Protein AF-A0A3L9HNS4-F1 (afdb_monomer)

Structure (mmCIF, N/CA/C/O backbone):
data_AF-A0A3L9HNS4-F1
#
_entry.id   AF-A0A3L9HNS4-F1
#
loop_
_atom_site.group_PDB
_atom_site.id
_atom_site.type_symbol
_atom_site.label_atom_id
_atom_site.label_alt_id
_atom_site.label_comp_id
_atom_site.label_asym_id
_atom_site.label_entity_id
_atom_site.label_seq_id
_atom_site.pdbx_PDB_ins_code
_atom_site.Cartn_x
_atom_site.Cartn_y
_atom_site.Cartn_z
_atom_site.occupancy
_atom_site.B_iso_or_equiv
_atom_site.auth_seq_id
_atom_site.auth_comp_id
_atom_site.auth_asym_id
_atom_site.auth_atom_id
_atom_site.pdbx_PDB_model_num
ATOM 1 N N . MET A 1 1 ? 16.328 -4.616 4.086 1.00 69.75 1 MET A N 1
ATOM 2 C CA . MET A 1 1 ? 15.366 -5.241 5.030 1.00 69.75 1 MET A CA 1
ATOM 3 C C . MET A 1 1 ? 14.063 -5.593 4.321 1.00 69.75 1 MET A C 1
ATOM 5 O O . MET A 1 1 ? 13.606 -6.716 4.463 1.00 69.75 1 MET A O 1
ATOM 9 N N . GLN A 1 2 ? 13.526 -4.677 3.515 1.00 77.25 2 GLN A N 1
ATOM 10 C CA . GLN A 1 2 ? 12.309 -4.843 2.709 1.00 77.25 2 GLN A CA 1
ATOM 11 C C . GLN A 1 2 ? 12.318 -6.121 1.849 1.00 77.25 2 GLN A C 1
ATOM 13 O O . GLN A 1 2 ? 11.403 -6.934 1.956 1.00 77.25 2 GLN A O 1
ATOM 18 N N . ASP A 1 3 ? 13.403 -6.360 1.105 1.00 83.00 3 ASP A N 1
ATOM 19 C CA . ASP A 1 3 ? 13.537 -7.545 0.243 1.00 83.00 3 ASP A CA 1
ATOM 20 C C . ASP A 1 3 ? 13.446 -8.875 1.003 1.00 83.00 3 ASP A C 1
ATOM 22 O O . ASP A 1 3 ? 12.855 -9.826 0.501 1.00 83.00 3 ASP A O 1
ATOM 26 N N . LEU A 1 4 ? 13.979 -8.935 2.230 1.00 85.69 4 LEU A N 1
ATOM 27 C CA . LEU A 1 4 ? 13.929 -10.139 3.065 1.00 85.69 4 LEU A CA 1
ATOM 28 C C . LEU A 1 4 ? 12.499 -10.440 3.529 1.00 85.69 4 LEU A C 1
ATOM 30 O O . LEU A 1 4 ? 12.074 -11.590 3.547 1.00 85.69 4 LEU A O 1
ATOM 34 N N . ILE A 1 5 ? 11.744 -9.406 3.908 1.00 86.38 5 ILE A N 1
ATOM 35 C CA . ILE A 1 5 ? 10.343 -9.574 4.312 1.00 86.38 5 ILE A CA 1
ATOM 36 C C . ILE A 1 5 ? 9.525 -10.073 3.121 1.00 86.38 5 ILE A C 1
ATOM 38 O O . ILE A 1 5 ? 8.755 -11.021 3.265 1.00 86.38 5 ILE A O 1
ATOM 42 N N . VAL A 1 6 ? 9.726 -9.472 1.942 1.00 85.81 6 VAL A N 1
ATOM 43 C CA . VAL A 1 6 ? 9.045 -9.891 0.711 1.00 85.81 6 VAL A CA 1
ATOM 44 C C . VAL A 1 6 ? 9.412 -11.330 0.350 1.00 85.81 6 VAL A C 1
ATOM 46 O O . VAL A 1 6 ? 8.512 -12.102 0.024 1.00 85.81 6 VAL A O 1
ATOM 49 N N . SER A 1 7 ? 10.687 -11.721 0.445 1.00 88.69 7 SER A N 1
ATOM 50 C CA . SER A 1 7 ? 11.115 -13.082 0.108 1.00 88.69 7 SER A CA 1
ATOM 51 C C . SER A 1 7 ? 10.526 -14.124 1.057 1.00 88.69 7 SER A C 1
ATOM 53 O O . SER A 1 7 ? 9.962 -15.109 0.593 1.00 88.69 7 SER A O 1
ATOM 55 N N . LEU A 1 8 ? 10.583 -13.889 2.373 1.00 90.75 8 LEU A N 1
ATOM 56 C CA . LEU A 1 8 ? 10.028 -14.808 3.376 1.00 90.75 8 LEU A CA 1
ATOM 57 C C . LEU A 1 8 ? 8.514 -14.952 3.230 1.00 90.75 8 LEU A C 1
ATOM 59 O O . LEU A 1 8 ? 7.968 -16.046 3.348 1.00 90.75 8 LEU A O 1
ATOM 63 N N . TRP A 1 9 ? 7.830 -13.845 2.957 1.00 90.62 9 TRP A N 1
ATOM 64 C CA . TRP A 1 9 ? 6.399 -13.856 2.703 1.00 90.62 9 TRP A CA 1
ATOM 65 C C . TRP A 1 9 ? 6.043 -14.666 1.448 1.00 90.62 9 TRP A C 1
ATOM 67 O O . TRP A 1 9 ? 5.136 -15.494 1.501 1.00 90.62 9 TRP A O 1
ATOM 77 N N . GLN A 1 10 ? 6.775 -14.479 0.344 1.00 87.44 10 GLN A N 1
ATOM 78 C CA . GLN A 1 10 ? 6.569 -15.251 -0.886 1.00 87.44 10 GLN A CA 1
ATOM 79 C C . GLN A 1 10 ? 6.876 -16.740 -0.708 1.00 87.44 10 GLN A C 1
ATOM 81 O O . GLN A 1 10 ? 6.205 -17.574 -1.311 1.00 87.44 10 GLN A O 1
ATOM 86 N N . GLU A 1 11 ? 7.871 -17.072 0.114 1.00 93.44 11 GLU A N 1
ATOM 87 C CA . GLU A 1 11 ? 8.270 -18.452 0.388 1.00 93.44 11 GLU A CA 1
ATOM 88 C C . GLU A 1 11 ? 7.258 -19.188 1.275 1.00 93.44 11 GLU A C 1
ATOM 90 O O . GLU A 1 11 ? 6.926 -20.344 1.018 1.00 93.44 11 GLU A O 1
ATOM 95 N N . HIS A 1 12 ? 6.749 -18.527 2.314 1.00 93.25 12 HIS A N 1
ATOM 96 C CA . HIS A 1 12 ? 5.958 -19.182 3.358 1.00 93.25 12 HIS A CA 1
ATOM 97 C C . HIS A 1 12 ? 4.452 -18.884 3.296 1.00 93.25 12 HIS A C 1
ATOM 99 O O . HIS A 1 12 ? 3.678 -19.536 3.996 1.00 93.25 12 HIS A O 1
ATOM 105 N N . GLY A 1 13 ? 4.012 -17.909 2.495 1.00 90.44 13 GLY A N 1
ATOM 106 C CA . GLY A 1 13 ? 2.593 -17.626 2.248 1.00 90.44 13 GLY A CA 1
ATOM 107 C C . GLY A 1 13 ? 1.801 -17.098 3.452 1.00 90.44 13 GLY A C 1
ATOM 108 O O . GLY A 1 13 ? 0.576 -17.215 3.474 1.00 90.44 13 GLY A O 1
ATOM 109 N N . PHE A 1 14 ? 2.462 -16.535 4.469 1.00 91.88 14 PHE A N 1
ATOM 110 C CA . PHE A 1 14 ? 1.775 -15.920 5.614 1.00 91.88 14 PHE A CA 1
ATOM 111 C C . PHE A 1 14 ? 1.145 -14.562 5.258 1.00 91.88 14 PHE A C 1
ATOM 113 O O . PHE A 1 14 ? 1.356 -14.013 4.184 1.00 91.88 14 PHE A O 1
ATOM 120 N N . THR A 1 15 ? 0.343 -13.986 6.155 1.00 92.44 15 THR A N 1
ATOM 121 C CA . THR A 1 15 ? -0.146 -12.603 6.009 1.00 92.44 15 THR A CA 1
ATOM 122 C C . THR A 1 15 ? 0.803 -11.630 6.707 1.00 92.44 15 THR A C 1
ATOM 124 O O . THR A 1 15 ? 1.231 -11.893 7.829 1.00 92.44 15 THR A O 1
ATOM 127 N N . VAL A 1 16 ? 1.107 -10.498 6.065 1.00 92.06 16 VAL A N 1
ATOM 128 C CA . VAL A 1 16 ? 1.967 -9.437 6.615 1.00 92.06 16 VAL A CA 1
ATOM 129 C C . VAL A 1 16 ? 1.175 -8.152 6.776 1.00 92.06 16 VAL A 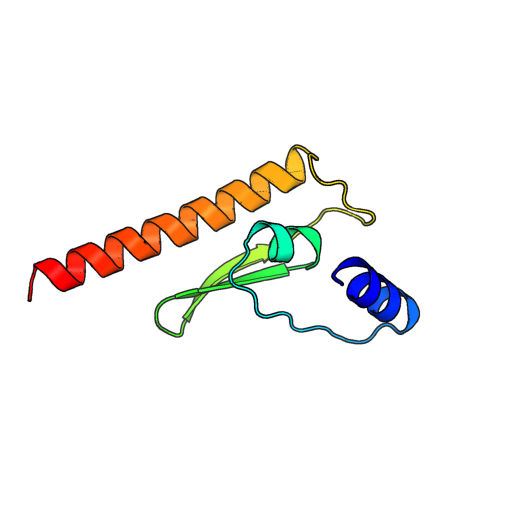C 1
ATOM 131 O O . VAL A 1 16 ? 0.533 -7.697 5.833 1.00 92.06 16 VAL A O 1
ATOM 134 N N . LEU A 1 17 ? 1.272 -7.544 7.958 1.00 93.88 17 LEU A N 1
ATOM 135 C CA . LEU A 1 17 ? 0.855 -6.168 8.196 1.00 93.88 17 LEU A CA 1
ATOM 136 C C . LEU A 1 17 ? 2.102 -5.329 8.477 1.00 93.88 17 LEU A C 1
ATOM 138 O O . LEU A 1 17 ? 2.775 -5.539 9.485 1.00 93.88 17 LEU A O 1
ATOM 142 N N . LEU A 1 18 ? 2.400 -4.389 7.583 1.00 93.00 18 LEU A N 1
ATOM 143 C CA . LEU A 1 18 ? 3.486 -3.427 7.739 1.00 93.00 18 LEU A CA 1
ATOM 144 C C . LEU A 1 18 ? 2.896 -2.060 8.085 1.00 93.00 18 LEU A C 1
ATOM 146 O O . LEU A 1 18 ? 1.993 -1.583 7.401 1.00 93.00 18 LEU A O 1
ATOM 150 N N . VAL A 1 19 ? 3.432 -1.424 9.124 1.00 93.69 19 VAL A N 1
ATOM 151 C CA . VAL A 1 19 ? 3.126 -0.034 9.468 1.00 93.69 19 VAL A CA 1
ATOM 152 C C . VAL A 1 19 ? 4.400 0.769 9.271 1.00 93.69 19 VAL A C 1
ATOM 154 O O . VAL A 1 19 ? 5.396 0.527 9.948 1.00 93.69 19 VAL A O 1
ATOM 157 N N . THR A 1 20 ? 4.367 1.710 8.337 1.00 92.44 20 THR A N 1
ATOM 158 C CA . THR A 1 20 ? 5.496 2.588 8.033 1.00 92.44 20 THR A CA 1
ATOM 159 C C . THR A 1 20 ? 5.004 4.015 7.823 1.00 92.44 20 THR A C 1
ATOM 161 O O . THR A 1 20 ? 3.825 4.249 7.554 1.00 92.44 20 THR A O 1
ATOM 164 N N . HIS A 1 21 ? 5.913 4.969 8.000 1.00 91.31 21 HIS A N 1
ATOM 165 C CA . HIS A 1 21 ? 5.692 6.375 7.663 1.00 91.31 21 HIS A CA 1
ATOM 166 C C . HIS A 1 21 ? 6.215 6.713 6.258 1.00 91.31 21 HIS A C 1
ATOM 168 O O . HIS A 1 21 ? 5.988 7.819 5.775 1.00 91.31 21 HIS A O 1
ATOM 174 N N . ASP A 1 22 ? 6.917 5.775 5.620 1.00 91.88 22 ASP A N 1
ATOM 175 C CA . ASP A 1 22 ? 7.479 5.925 4.286 1.00 91.88 22 ASP A CA 1
ATOM 176 C C . ASP A 1 22 ? 6.488 5.383 3.243 1.00 91.88 22 ASP A C 1
ATOM 178 O O . ASP A 1 22 ? 6.159 4.193 3.205 1.00 91.88 22 ASP A O 1
ATOM 182 N N . VAL A 1 23 ? 5.978 6.281 2.401 1.00 92.06 23 VAL A N 1
ATOM 183 C CA . VAL A 1 23 ? 4.999 5.935 1.364 1.00 92.06 23 VAL A CA 1
ATOM 184 C C . VAL A 1 23 ? 5.625 5.073 0.270 1.00 92.06 23 VAL A C 1
ATOM 186 O O . VAL A 1 23 ? 4.984 4.130 -0.204 1.00 92.06 23 VAL A O 1
ATOM 189 N N . SER A 1 24 ? 6.872 5.355 -0.106 1.00 89.81 24 SER A N 1
ATOM 190 C CA . SER A 1 24 ? 7.596 4.604 -1.129 1.00 89.81 24 SER A CA 1
ATOM 191 C C . SER A 1 24 ? 7.777 3.150 -0.685 1.00 89.81 24 SER A C 1
ATOM 193 O O . SER A 1 24 ? 7.536 2.231 -1.469 1.00 89.81 24 SER A O 1
ATOM 195 N N . GLU A 1 25 ? 8.115 2.918 0.588 1.00 90.19 25 GLU A N 1
ATOM 196 C CA . GLU A 1 25 ? 8.210 1.572 1.168 1.00 90.19 25 GLU A CA 1
ATOM 197 C C . GLU A 1 25 ? 6.859 0.838 1.153 1.00 90.19 25 GLU A C 1
ATOM 199 O O . GLU A 1 25 ? 6.780 -0.318 0.720 1.00 90.19 25 GLU A O 1
ATOM 204 N N . ALA A 1 26 ? 5.783 1.512 1.574 1.00 92.75 26 ALA A N 1
ATOM 205 C CA . ALA A 1 26 ? 4.443 0.927 1.613 1.00 92.75 26 ALA A CA 1
ATOM 206 C C . ALA A 1 26 ? 3.981 0.467 0.221 1.00 92.75 26 ALA A C 1
ATOM 208 O O . ALA A 1 26 ? 3.556 -0.678 0.047 1.00 92.75 26 ALA A O 1
ATOM 209 N N . VAL A 1 27 ? 4.117 1.334 -0.785 1.00 92.38 27 VAL A N 1
ATOM 210 C CA . VAL A 1 27 ? 3.703 1.050 -2.166 1.00 92.38 27 VAL A CA 1
ATOM 211 C C . VAL A 1 27 ? 4.631 0.022 -2.827 1.00 92.38 27 VAL A C 1
ATOM 213 O O . VAL A 1 27 ? 4.173 -0.830 -3.591 1.00 92.38 27 VAL A O 1
ATOM 216 N N . ALA A 1 28 ? 5.928 0.016 -2.507 1.00 90.06 28 ALA A N 1
ATOM 217 C CA . ALA A 1 28 ? 6.865 -0.969 -3.046 1.00 90.06 28 ALA A CA 1
ATOM 218 C C . ALA A 1 28 ? 6.617 -2.391 -2.513 1.00 90.06 28 ALA A C 1
ATOM 220 O O . ALA A 1 28 ? 6.766 -3.353 -3.269 1.00 90.06 28 ALA A O 1
ATOM 221 N N . MET A 1 29 ? 6.207 -2.550 -1.252 1.00 89.94 29 MET A N 1
ATOM 222 C CA . MET A 1 29 ? 6.085 -3.872 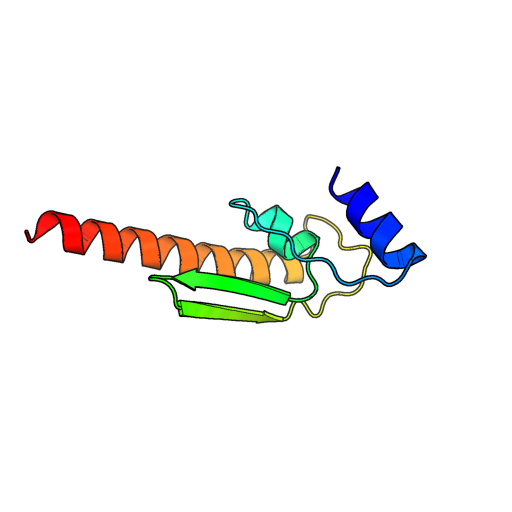-0.622 1.00 89.94 29 MET A CA 1
ATOM 223 C C . MET A 1 29 ? 4.667 -4.451 -0.617 1.00 89.94 29 MET A C 1
ATOM 225 O O . MET A 1 29 ? 4.510 -5.666 -0.780 1.00 89.94 29 MET A O 1
ATOM 229 N N . ALA A 1 30 ? 3.641 -3.625 -0.405 1.00 93.50 30 ALA A N 1
ATOM 230 C CA . ALA A 1 30 ? 2.303 -4.102 -0.062 1.00 93.50 30 ALA A CA 1
ATOM 231 C C . ALA A 1 30 ? 1.434 -4.392 -1.291 1.00 93.50 30 ALA A C 1
ATOM 233 O O . ALA A 1 30 ? 1.526 -3.709 -2.305 1.00 93.50 30 ALA A O 1
ATOM 234 N N . ASP A 1 31 ? 0.540 -5.374 -1.214 1.00 93.50 31 ASP A N 1
ATOM 235 C CA . ASP A 1 31 ? -0.516 -5.566 -2.227 1.00 93.50 31 ASP A CA 1
ATOM 236 C C . ASP A 1 31 ? -1.663 -4.559 -2.072 1.00 93.50 31 ASP A C 1
ATOM 238 O O . ASP A 1 31 ? -2.452 -4.348 -2.991 1.00 93.50 31 ASP A O 1
ATOM 242 N N . ARG A 1 32 ? -1.745 -3.917 -0.904 1.00 95.69 32 ARG A N 1
ATOM 243 C CA . ARG A 1 32 ? -2.777 -2.951 -0.546 1.00 95.69 32 ARG A CA 1
ATOM 244 C C . ARG A 1 32 ? -2.234 -1.972 0.494 1.00 95.69 32 ARG A C 1
ATOM 246 O O . ARG A 1 32 ? -1.582 -2.398 1.445 1.00 95.69 32 ARG A O 1
ATOM 253 N N . VAL A 1 33 ? -2.501 -0.683 0.315 1.00 96.75 33 VAL A N 1
ATOM 254 C CA . VAL A 1 33 ? -2.061 0.402 1.200 1.00 96.75 33 VAL A CA 1
ATOM 255 C C . VAL A 1 33 ? -3.285 1.039 1.844 1.00 96.75 33 VAL A C 1
ATOM 257 O O . VAL A 1 33 ? -4.212 1.459 1.156 1.00 96.75 33 VAL A O 1
ATOM 260 N N . LEU A 1 34 ? -3.276 1.115 3.175 1.00 95.62 34 LEU A N 1
ATOM 261 C CA . LEU A 1 34 ? -4.329 1.748 3.960 1.00 95.62 34 LEU A CA 1
ATOM 262 C C . LEU A 1 34 ? -3.776 3.000 4.630 1.00 95.62 34 LEU A C 1
ATOM 264 O O . LEU A 1 34 ? -2.834 2.911 5.419 1.00 95.62 34 LEU A O 1
ATOM 268 N N . LEU A 1 35 ? -4.382 4.154 4.358 1.00 94.38 35 LEU A N 1
ATOM 269 C CA . LEU A 1 35 ? -4.083 5.376 5.097 1.00 94.38 35 LEU A CA 1
ATOM 270 C C . LEU A 1 35 ? -5.079 5.537 6.236 1.00 94.38 35 LEU A C 1
ATOM 272 O O . LEU A 1 35 ? -6.290 5.562 6.011 1.00 94.38 35 LEU A O 1
ATOM 276 N N . ILE A 1 36 ? -4.562 5.694 7.450 1.00 91.75 36 ILE A N 1
ATOM 277 C CA . ILE A 1 36 ? -5.375 5.992 8.627 1.00 91.75 36 ILE A CA 1
ATOM 278 C C . ILE A 1 36 ? -5.341 7.500 8.888 1.00 91.75 36 ILE A C 1
ATOM 280 O O . ILE A 1 36 ? -4.275 8.088 9.073 1.00 91.75 36 ILE A O 1
ATOM 284 N N . GLU A 1 37 ? -6.519 8.114 8.936 1.00 87.06 37 GLU A N 1
ATOM 285 C CA . GLU A 1 37 ? -6.750 9.538 9.181 1.00 87.06 37 GLU A CA 1
ATOM 286 C C . GLU A 1 37 ? -7.798 9.659 10.293 1.00 87.06 37 GLU A C 1
ATOM 288 O O . GLU A 1 37 ? -8.870 9.065 10.197 1.00 87.06 37 GLU A O 1
ATOM 293 N N . GLU A 1 38 ? -7.485 10.368 11.381 1.00 86.69 38 GLU A N 1
ATOM 294 C CA . GLU A 1 38 ? -8.419 10.576 12.508 1.00 86.69 38 GLU A CA 1
ATOM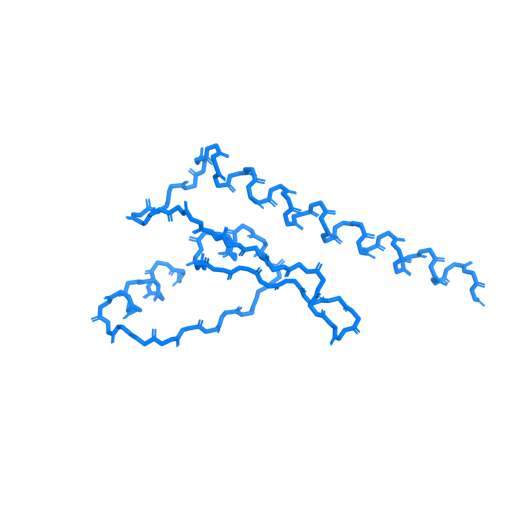 295 C C . GLU A 1 38 ? -9.064 9.27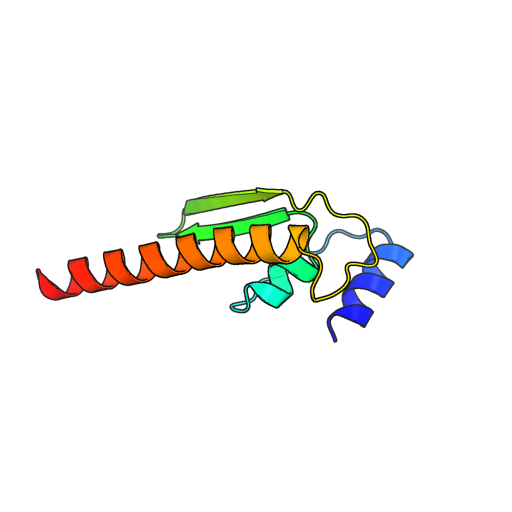5 13.047 1.00 86.69 38 GLU A C 1
ATOM 297 O O . GLU A 1 38 ? -10.242 9.228 13.404 1.00 86.69 38 GLU A O 1
ATOM 302 N N . GLY A 1 39 ? -8.293 8.182 13.084 1.00 88.75 39 GLY A N 1
ATOM 303 C CA . GLY A 1 39 ? -8.765 6.872 13.549 1.00 88.75 39 GLY A CA 1
ATOM 304 C C . GLY A 1 39 ? -9.676 6.125 12.565 1.00 88.75 39 GLY A C 1
ATOM 305 O O . GLY A 1 39 ? -10.249 5.100 12.929 1.00 88.75 39 GLY A O 1
ATOM 306 N N . LYS A 1 40 ? -9.808 6.607 11.326 1.00 91.50 40 LYS A N 1
ATOM 307 C CA . LYS A 1 40 ? -10.580 5.982 10.243 1.00 91.50 40 LYS A CA 1
ATOM 308 C C . LYS A 1 40 ? -9.683 5.670 9.051 1.00 91.50 40 LYS A C 1
ATOM 310 O O . LYS A 1 40 ? -8.616 6.252 8.904 1.00 91.50 40 LYS A O 1
ATOM 315 N N . ILE A 1 41 ? -10.126 4.766 8.181 1.00 93.19 41 ILE A N 1
ATOM 316 C CA . ILE A 1 41 ? -9.458 4.531 6.897 1.00 93.19 41 ILE A CA 1
ATOM 317 C C . ILE A 1 41 ? -9.852 5.673 5.957 1.00 93.19 41 ILE A C 1
ATOM 319 O O . ILE A 1 41 ? -11.013 5.783 5.567 1.00 93.19 41 ILE A O 1
ATOM 323 N N . GLY A 1 42 ? -8.892 6.538 5.643 1.00 90.81 42 GLY A N 1
ATOM 324 C CA . GLY A 1 42 ? -9.059 7.666 4.728 1.00 90.81 42 GLY A CA 1
ATOM 325 C C . GLY A 1 42 ? -8.729 7.333 3.272 1.00 90.81 42 GLY A C 1
ATOM 326 O O . GLY A 1 42 ? -9.236 7.989 2.366 1.00 90.81 42 GLY A O 1
ATOM 327 N N . LEU A 1 43 ? -7.918 6.293 3.048 1.00 94.19 43 LEU A N 1
ATOM 328 C CA . LEU A 1 43 ? -7.598 5.744 1.730 1.00 94.19 43 LEU A CA 1
ATOM 329 C C . LEU A 1 43 ? -7.449 4.225 1.827 1.00 94.19 43 LEU A C 1
ATOM 331 O O . LEU A 1 43 ? -6.800 3.728 2.748 1.00 94.19 43 LEU A O 1
ATOM 335 N N . ASP A 1 44 ? -8.014 3.517 0.853 1.00 95.75 44 ASP A N 1
ATOM 336 C CA . ASP A 1 44 ? -7.818 2.084 0.636 1.00 95.75 44 ASP A CA 1
ATOM 337 C C . ASP A 1 44 ? -7.393 1.866 -0.819 1.00 95.75 44 ASP A C 1
ATOM 339 O O . ASP A 1 44 ? -8.213 1.944 -1.735 1.00 95.75 44 ASP A O 1
ATOM 343 N N . LEU A 1 45 ? -6.092 1.673 -1.028 1.00 95.88 45 LEU A N 1
ATOM 344 C CA . LEU A 1 45 ? -5.476 1.607 -2.347 1.00 95.88 45 LEU A CA 1
ATOM 345 C C . LEU A 1 45 ? -4.988 0.190 -2.638 1.00 95.88 45 LEU A C 1
ATOM 347 O O . LEU A 1 45 ? -4.190 -0.367 -1.887 1.00 95.88 45 LEU A O 1
ATOM 351 N N . THR A 1 46 ? -5.409 -0.381 -3.766 1.00 96.38 46 THR A N 1
ATOM 352 C CA . THR A 1 46 ? -4.882 -1.666 -4.253 1.00 96.38 46 THR A CA 1
ATOM 353 C C . THR A 1 46 ? -3.650 -1.437 -5.125 1.00 96.38 46 THR A C 1
ATOM 355 O O . THR A 1 46 ? -3.692 -0.646 -6.065 1.00 96.38 46 THR A O 1
ATOM 358 N N . VAL A 1 47 ? -2.562 -2.161 -4.856 1.00 94.19 47 VAL A N 1
ATOM 359 C CA . VAL A 1 47 ? -1.312 -2.081 -5.627 1.00 94.19 47 VAL A CA 1
ATOM 360 C C . VAL A 1 47 ? -1.237 -3.264 -6.591 1.00 94.19 47 VAL A C 1
ATOM 362 O O . VAL A 1 47 ? -0.508 -4.236 -6.372 1.00 94.19 47 VAL A O 1
ATOM 365 N N . ASP A 1 48 ? -2.001 -3.178 -7.681 1.00 91.75 48 ASP A N 1
ATOM 366 C CA . ASP A 1 48 ? -2.066 -4.209 -8.728 1.00 91.75 48 ASP A CA 1
ATOM 367 C C . ASP A 1 48 ? -0.866 -4.125 -9.692 1.00 91.75 48 ASP A C 1
ATOM 369 O O . ASP A 1 48 ? -0.968 -3.802 -10.883 1.00 91.75 48 ASP A O 1
ATOM 373 N N . ILE A 1 49 ? 0.323 -4.333 -9.121 1.00 90.69 49 ILE A N 1
ATOM 374 C CA . ILE A 1 49 ? 1.600 -4.384 -9.831 1.00 90.69 49 ILE A CA 1
ATOM 375 C C . ILE A 1 49 ? 2.316 -5.679 -9.426 1.00 90.69 49 ILE A C 1
ATOM 377 O O . ILE A 1 49 ? 2.656 -5.839 -8.243 1.00 90.69 49 ILE A O 1
ATOM 381 N N . PRO A 1 50 ? 2.586 -6.590 -10.382 1.00 88.00 50 PRO A N 1
ATOM 382 C CA . PRO A 1 50 ? 3.235 -7.860 -10.090 1.00 88.00 50 PRO A CA 1
ATOM 383 C C . PRO A 1 50 ? 4.672 -7.659 -9.595 1.00 88.00 50 PRO A C 1
ATOM 385 O O . PRO A 1 50 ? 5.355 -6.697 -9.954 1.00 88.00 50 PRO A O 1
ATOM 388 N N . ARG A 1 51 ? 5.142 -8.594 -8.763 1.00 86.19 51 ARG A N 1
ATOM 389 C CA . ARG A 1 51 ? 6.529 -8.626 -8.275 1.00 86.19 51 ARG A CA 1
ATOM 390 C C . ARG A 1 51 ? 7.434 -9.368 -9.277 1.00 86.19 51 ARG A C 1
ATOM 392 O O . ARG A 1 51 ? 6.957 -10.304 -9.915 1.00 86.19 51 ARG A O 1
ATOM 399 N N . PRO A 1 52 ? 8.727 -9.005 -9.400 1.00 85.06 52 PRO A N 1
ATOM 400 C CA . PRO A 1 52 ? 9.437 -7.977 -8.634 1.00 85.06 52 PRO A CA 1
ATOM 401 C C . PRO A 1 52 ? 9.089 -6.558 -9.100 1.00 85.06 52 PRO A C 1
ATOM 403 O O . PRO A 1 52 ? 9.163 -6.239 -10.288 1.00 85.06 52 PRO A O 1
ATOM 406 N N . ARG A 1 53 ? 8.732 -5.687 -8.150 1.00 85.62 53 ARG A N 1
ATOM 407 C CA . ARG A 1 53 ? 8.451 -4.277 -8.436 1.00 85.62 53 ARG A CA 1
ATOM 408 C C . ARG A 1 53 ? 9.776 -3.535 -8.560 1.00 85.62 53 ARG A C 1
ATOM 410 O O . ARG A 1 53 ? 10.626 -3.629 -7.681 1.00 85.62 53 ARG A O 1
ATOM 417 N N . ARG A 1 54 ? 9.967 -2.818 -9.666 1.00 73.94 54 ARG A N 1
ATOM 418 C CA . ARG A 1 54 ? 11.159 -1.988 -9.875 1.00 73.94 54 ARG A CA 1
ATOM 419 C C . ARG A 1 54 ? 10.875 -0.571 -9.400 1.00 73.94 54 ARG A C 1
ATOM 421 O O . ARG A 1 54 ? 9.920 0.050 -9.872 1.00 73.94 54 ARG A O 1
ATOM 428 N N . LEU A 1 55 ? 11.729 -0.066 -8.512 1.00 67.31 55 LEU A N 1
ATOM 429 C CA . LEU A 1 55 ? 11.780 1.356 -8.182 1.00 67.31 55 LEU A CA 1
ATOM 430 C C . LEU A 1 55 ? 11.990 2.143 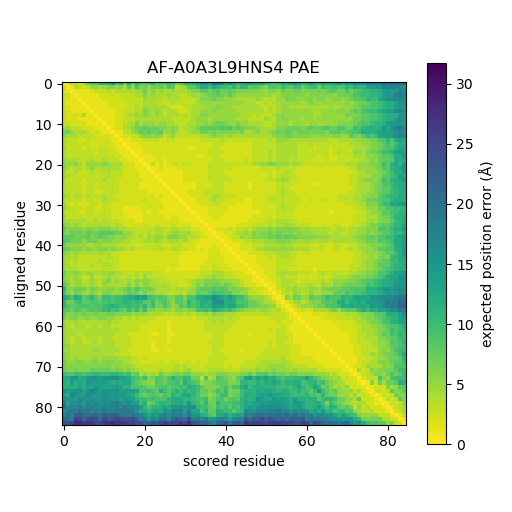-9.489 1.00 67.31 55 LEU A C 1
ATOM 432 O O . LEU A 1 55 ? 12.876 1.808 -10.276 1.00 67.31 55 LEU A O 1
ATOM 436 N N . GLY A 1 56 ? 11.120 3.118 -9.762 1.00 70.81 56 GLY A N 1
ATOM 437 C CA . GLY A 1 56 ? 11.108 3.878 -11.021 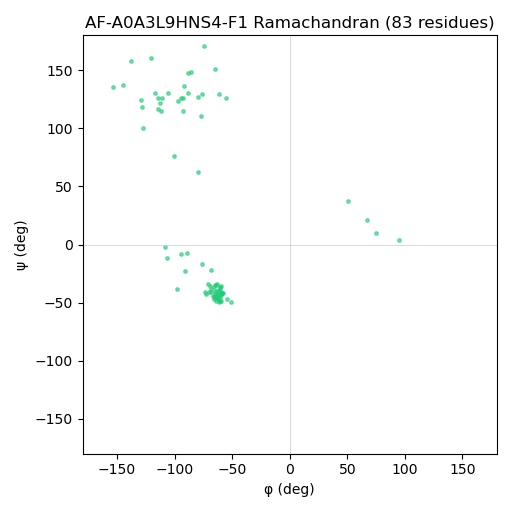1.00 70.81 56 GLY A CA 1
ATOM 438 C C . GLY A 1 56 ? 10.142 3.372 -12.103 1.00 70.81 56 GLY A C 1
ATOM 439 O O . GLY A 1 56 ? 10.115 3.926 -13.199 1.00 70.81 56 GLY A O 1
ATOM 440 N N . SER A 1 57 ? 9.324 2.349 -11.828 1.00 85.69 57 SER A N 1
ATOM 441 C CA . SER A 1 57 ? 8.150 2.053 -12.661 1.00 85.69 57 SER A CA 1
ATOM 442 C C . SER A 1 57 ? 7.182 3.237 -12.646 1.00 85.69 57 SER A C 1
ATOM 444 O O . SER A 1 57 ? 6.780 3.677 -11.571 1.00 85.69 57 SER A O 1
ATOM 446 N N . VAL A 1 58 ? 6.752 3.699 -13.826 1.00 89.81 58 VAL A N 1
ATOM 447 C CA . VAL A 1 58 ? 5.782 4.803 -13.961 1.00 89.81 58 VAL A CA 1
ATOM 448 C C . VAL A 1 58 ? 4.510 4.511 -13.164 1.00 89.81 58 VAL A C 1
ATOM 450 O O . VAL A 1 58 ? 4.098 5.328 -12.352 1.00 89.81 58 VAL A O 1
ATOM 453 N N . ARG A 1 59 ? 3.962 3.296 -13.291 1.00 90.75 59 ARG A N 1
ATOM 454 C CA . ARG A 1 59 ? 2.749 2.891 -12.561 1.00 90.75 59 ARG A CA 1
ATOM 455 C C . ARG A 1 59 ? 2.935 2.885 -11.044 1.00 90.75 59 ARG A C 1
ATOM 457 O O . ARG A 1 59 ? 1.990 3.137 -10.311 1.00 90.75 59 ARG A O 1
ATOM 464 N N . LEU A 1 60 ? 4.134 2.552 -10.564 1.00 91.25 60 LEU A N 1
ATOM 465 C CA . LEU A 1 60 ? 4.414 2.547 -9.127 1.00 91.25 60 LEU A CA 1
ATOM 466 C C . LEU A 1 60 ? 4.527 3.982 -8.601 1.00 91.25 60 LEU A C 1
ATOM 468 O O . LEU A 1 60 ? 3.975 4.285 -7.550 1.00 91.25 60 LEU A O 1
ATOM 472 N N . ALA A 1 61 ? 5.182 4.856 -9.369 1.00 92.38 61 ALA A N 1
ATOM 473 C CA . ALA A 1 61 ? 5.309 6.276 -9.058 1.00 92.38 61 ALA A CA 1
ATOM 474 C C . ALA A 1 61 ? 3.951 7.002 -9.069 1.00 92.38 61 ALA A C 1
ATOM 476 O O . ALA A 1 61 ? 3.729 7.888 -8.252 1.00 92.38 61 ALA A O 1
ATOM 477 N N . GLU A 1 62 ? 3.027 6.615 -9.953 1.00 93.44 62 GLU A N 1
ATOM 478 C CA . GLU A 1 62 ? 1.652 7.137 -9.968 1.00 93.44 62 GLU A CA 1
ATOM 479 C C . GLU A 1 62 ? 0.906 6.805 -8.667 1.00 93.44 62 GLU A C 1
ATOM 481 O O . GLU A 1 62 ? 0.323 7.694 -8.048 1.00 93.44 62 GLU A O 1
ATOM 486 N N . LEU A 1 63 ? 0.980 5.548 -8.212 1.00 94.31 63 LEU A N 1
ATOM 487 C CA . LEU A 1 63 ? 0.371 5.124 -6.946 1.00 94.31 63 LEU A CA 1
ATOM 488 C C . LEU A 1 63 ? 1.027 5.803 -5.738 1.00 94.31 63 LEU A C 1
ATOM 490 O O . LEU A 1 63 ? 0.346 6.211 -4.801 1.00 94.31 63 LEU A O 1
ATOM 494 N N . GLU A 1 64 ? 2.350 5.948 -5.756 1.00 93.88 64 GLU A N 1
ATOM 495 C CA . GLU A 1 64 ? 3.085 6.673 -4.720 1.00 93.88 64 GLU A CA 1
ATOM 496 C C . GLU A 1 64 ? 2.644 8.140 -4.640 1.00 93.88 64 GLU A C 1
ATOM 498 O O . GLU A 1 64 ? 2.371 8.647 -3.549 1.00 93.88 64 GLU A O 1
ATOM 503 N N . ALA A 1 65 ? 2.507 8.807 -5.789 1.00 93.50 65 ALA A N 1
ATOM 504 C CA . ALA A 1 65 ? 2.038 10.184 -5.865 1.00 93.50 65 ALA A CA 1
ATOM 505 C C . ALA A 1 65 ? 0.610 10.343 -5.317 1.00 93.50 65 ALA A C 1
ATOM 507 O O . ALA A 1 65 ? 0.347 11.306 -4.596 1.00 93.50 65 ALA A O 1
ATOM 508 N N . GLU A 1 66 ? -0.289 9.395 -5.596 1.00 93.62 66 GLU A N 1
ATOM 509 C CA . GLU A 1 66 ? -1.658 9.395 -5.064 1.00 93.62 66 GLU A CA 1
ATOM 510 C C . GLU A 1 66 ? -1.671 9.344 -3.527 1.00 93.62 66 GLU A C 1
ATOM 512 O O . GLU A 1 66 ? -2.324 10.164 -2.869 1.00 93.62 66 GLU A O 1
ATOM 517 N N . VAL A 1 67 ? -0.898 8.427 -2.935 1.00 93.31 67 VAL A N 1
ATOM 518 C CA . VAL A 1 67 ? -0.815 8.296 -1.472 1.00 93.31 67 VAL A CA 1
ATOM 519 C C . VAL A 1 67 ? -0.157 9.532 -0.851 1.00 93.31 67 VAL A C 1
ATOM 521 O O . VAL A 1 67 ? -0.669 10.065 0.137 1.00 93.31 67 VAL A O 1
ATOM 524 N N . LEU A 1 68 ? 0.937 10.035 -1.435 1.00 93.12 68 LEU A N 1
ATOM 525 C CA . LEU A 1 68 ? 1.617 11.248 -0.965 1.00 93.12 68 LEU A CA 1
ATOM 526 C C . LEU A 1 68 ? 0.694 12.467 -0.994 1.00 93.12 68 LEU A C 1
ATOM 528 O O . LEU A 1 68 ? 0.649 13.230 -0.027 1.00 93.12 68 LEU A O 1
ATOM 532 N N . GLN A 1 69 ? -0.075 12.639 -2.071 1.00 92.00 69 GLN A N 1
ATOM 533 C CA . GLN A 1 69 ? -1.039 13.729 -2.186 1.00 92.00 69 GLN A CA 1
ATOM 534 C C . GLN A 1 69 ? -2.063 13.676 -1.050 1.00 92.00 69 GLN A C 1
ATOM 536 O O . GLN A 1 69 ? -2.377 14.711 -0.455 1.00 92.00 69 GLN A O 1
ATOM 541 N N . ARG A 1 70 ? -2.549 12.479 -0.703 1.00 90.88 70 ARG A N 1
ATOM 542 C CA . ARG A 1 70 ? -3.499 12.311 0.398 1.00 90.88 70 ARG A CA 1
ATOM 543 C C . ARG A 1 70 ? -2.880 12.649 1.757 1.00 90.88 70 ARG A C 1
ATOM 545 O O . ARG A 1 70 ? -3.473 13.404 2.527 1.00 90.88 70 ARG A O 1
ATOM 552 N N . VAL A 1 71 ? -1.665 12.167 2.023 1.00 88.62 71 VAL A N 1
ATOM 553 C CA . VAL A 1 71 ? -0.921 12.466 3.262 1.00 88.62 71 VAL A CA 1
ATOM 554 C C . VAL A 1 71 ? -0.697 13.974 3.431 1.00 88.62 71 VAL A C 1
ATOM 556 O O . VAL A 1 71 ? -0.885 14.514 4.523 1.00 88.62 71 VAL A O 1
ATOM 559 N N . MET A 1 72 ? -0.350 14.674 2.350 1.00 87.75 72 MET A N 1
ATOM 560 C CA . MET A 1 72 ? -0.139 16.125 2.363 1.00 87.75 72 MET A CA 1
ATOM 561 C C . MET A 1 72 ? -1.432 16.899 2.666 1.00 87.75 72 MET A C 1
ATOM 563 O O . MET A 1 72 ? -1.432 17.786 3.521 1.00 87.75 72 MET A O 1
ATOM 567 N N . GLN A 1 73 ? -2.557 16.528 2.040 1.00 84.19 73 GLN A N 1
ATOM 568 C CA . GLN A 1 73 ? -3.868 17.153 2.291 1.00 84.19 73 GLN A CA 1
ATOM 569 C C . GLN A 1 73 ? -4.325 17.008 3.749 1.00 84.19 73 GLN A C 1
ATOM 571 O O . GLN A 1 73 ? -4.914 17.932 4.326 1.00 84.19 73 GLN A O 1
ATOM 576 N N . ARG A 1 74 ? -4.027 15.862 4.368 1.00 78.19 74 ARG A N 1
ATOM 577 C CA . ARG A 1 74 ? -4.281 15.638 5.792 1.00 78.19 74 ARG A CA 1
ATOM 578 C C . ARG A 1 74 ? -3.491 16.618 6.662 1.00 78.19 74 ARG A C 1
ATOM 580 O O . ARG A 1 74 ? -4.076 17.272 7.525 1.00 78.19 74 ARG A O 1
ATOM 587 N N . GLY A 1 75 ? -2.188 16.763 6.415 1.00 76.19 75 GLY A N 1
ATOM 588 C CA . GLY A 1 75 ? -1.326 17.667 7.187 1.00 76.19 75 GLY A CA 1
ATOM 589 C C . GLY A 1 75 ? -1.759 19.137 7.101 1.00 76.19 75 GLY A C 1
ATOM 590 O O . GLY A 1 75 ? -1.736 19.861 8.101 1.00 76.19 75 GLY A O 1
ATOM 591 N N . GLU A 1 76 ? -2.221 19.580 5.929 1.00 76.38 76 GLU A N 1
ATOM 592 C CA . GLU A 1 76 ? -2.768 20.929 5.738 1.00 76.38 76 GLU A CA 1
ATOM 593 C C . GLU A 1 76 ? -4.061 21.155 6.534 1.00 76.38 76 GLU A C 1
ATOM 595 O O . GLU A 1 76 ? -4.231 22.206 7.165 1.00 76.38 76 GLU A O 1
ATOM 600 N N . SER A 1 77 ? -4.952 20.162 6.538 1.00 71.81 77 SER A N 1
ATOM 601 C CA . SER A 1 77 ? -6.223 20.204 7.269 1.00 71.81 77 SER A CA 1
ATOM 602 C C . SER A 1 77 ? -5.989 20.285 8.781 1.00 71.81 77 SER A C 1
ATOM 604 O O . SER A 1 77 ? -6.509 21.191 9.439 1.00 71.81 77 SER A O 1
ATOM 606 N N . GLU A 1 78 ? -5.116 19.425 9.319 1.00 74.88 78 GLU A N 1
ATOM 607 C CA . GLU A 1 78 ? -4.717 19.427 10.735 1.00 74.88 78 GLU A CA 1
ATOM 608 C C . GLU A 1 78 ? -4.058 20.759 11.145 1.00 74.88 78 GLU A C 1
ATOM 610 O O . GLU A 1 78 ? -4.341 21.309 12.214 1.00 74.88 78 GLU A O 1
ATOM 615 N N . THR A 1 79 ? -3.215 21.331 1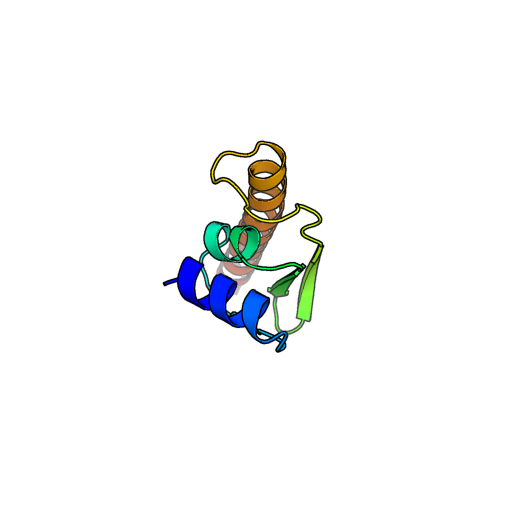0.278 1.00 72.88 79 THR A N 1
ATOM 616 C CA . THR A 1 79 ? -2.560 22.626 10.528 1.00 72.88 79 THR A CA 1
ATOM 617 C C . THR A 1 79 ? -3.564 23.779 10.567 1.00 72.88 79 THR A C 1
ATOM 619 O O . THR A 1 79 ? -3.405 24.710 11.361 1.00 72.88 79 THR A O 1
ATOM 622 N N . ARG A 1 80 ? -4.604 23.744 9.726 1.00 73.94 80 ARG A N 1
ATOM 623 C CA . ARG A 1 80 ? -5.642 24.785 9.679 1.00 73.94 80 ARG A CA 1
ATOM 624 C C . ARG A 1 80 ? -6.536 24.751 10.923 1.00 73.94 80 ARG A C 1
ATOM 626 O O . ARG A 1 80 ? -6.800 25.811 11.483 1.00 73.94 80 ARG A O 1
ATOM 633 N N . LEU A 1 81 ? -6.906 23.557 11.396 1.00 73.69 81 LEU A N 1
ATOM 634 C CA . LEU A 1 81 ? -7.651 23.350 12.649 1.00 73.69 81 LEU A CA 1
ATOM 635 C C . LEU A 1 81 ? -6.909 23.923 13.868 1.00 73.69 81 LEU A C 1
ATOM 637 O O . LEU A 1 81 ? -7.515 24.593 14.698 1.00 73.69 81 LEU A O 1
ATOM 641 N N . ARG A 1 82 ? -5.584 23.742 13.946 1.00 73.44 82 ARG A N 1
ATOM 642 C CA . ARG A 1 82 ? -4.758 24.267 15.053 1.00 73.44 82 ARG A CA 1
ATOM 643 C C . ARG A 1 82 ? -4.621 25.791 15.088 1.00 73.44 82 ARG A C 1
ATOM 645 O O . ARG A 1 82 ? -4.276 26.325 16.131 1.00 73.44 82 ARG A O 1
ATOM 652 N N . LYS A 1 83 ? -4.827 26.488 13.966 1.00 67.19 83 LYS A N 1
ATOM 653 C CA . LYS A 1 83 ? -4.696 27.956 13.880 1.00 67.19 83 LYS A CA 1
ATOM 654 C C . LYS A 1 83 ? -5.996 28.708 14.199 1.00 67.19 83 LYS A C 1
ATOM 656 O O . LYS A 1 83 ? -5.973 29.934 14.234 1.00 67.19 83 LYS A O 1
ATOM 661 N N . GLN A 1 84 ? -7.116 28.001 14.361 1.00 61.59 84 GLN A N 1
ATOM 662 C CA . GLN A 1 84 ? -8.446 28.581 14.598 1.00 61.59 84 GLN A CA 1
ATOM 663 C C . GLN A 1 84 ? -8.966 28.387 16.033 1.00 61.59 84 GLN A C 1
ATOM 665 O O . GLN A 1 84 ? -10.058 28.864 16.334 1.00 61.59 84 GLN A O 1
ATOM 670 N N . GLY A 1 85 ? -8.208 27.703 16.895 1.00 52.47 85 GLY A N 1
ATOM 671 C CA . GLY A 1 85 ? -8.461 27.591 18.336 1.00 52.47 85 GLY A CA 1
ATOM 672 C C . GLY A 1 85 ? -7.425 28.367 19.128 1.00 52.47 85 GLY A C 1
ATOM 673 O O . GLY A 1 85 ? -7.797 28.871 20.208 1.00 52.47 85 GLY A O 1
#

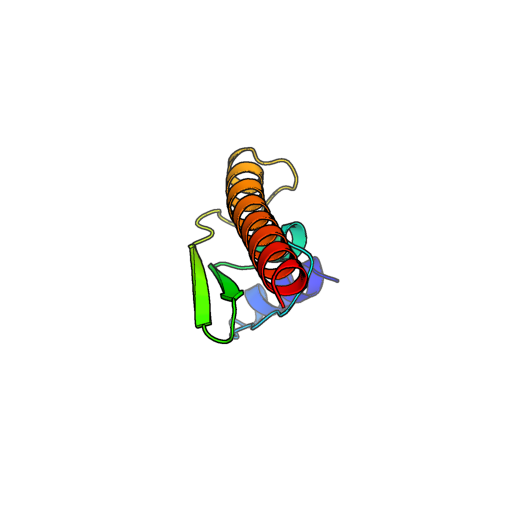Foldseek 3Di:
DLVVVQVVCVVPVDDDDDDDPDLLSCLQRDQWDFDAAPNDGPDIDGNPDDPPDDDPDPSSVVSSVVVVVVVVVRVVVVVVVVVVD

pLDDT: mean 87.16, std 8.88, range [52.47, 96.75]

Secondary structure (DSSP, 8-state):
-HHHHHHHHHHH--------S-HHHHHHH-SEEEEEETTEEEEEEE---PSSPPTT-HHHHHHHHHHHHHHHHHHHHHHHHHT--

Solvent-accessible surface area (backbone atoms only — not comparable to full-atom values): 5452 Å² total; per-residue (Å²): 112,68,67,57,55,54,50,52,36,72,73,69,68,64,89,85,88,84,88,75,92,49,59,66,59,46,61,68,72,36,65,55,46,74,40,76,47,97,92,38,80,72,42,82,44,75,43,95,65,73,83,86,70,59,91,86,38,67,72,57,52,52,54,36,49,56,53,50,53,51,55,52,54,49,53,53,53,57,54,53,58,67,75,76,113

Radius of gyration: 14.99 Å; Cα contacts (8 Å, |Δi|>4): 62; chains: 1; bounding box: 26×48×32 Å

Sequence (85 aa):
MQDLIVSLWQEHGFTVLLVTHDVSEAVAMADRVLLIEEGKIGLDLTVDIPRPRRLGSVRLAELEAEVLQRVMQRGESETRLRKQG

InterPro domains:
  IPR027417 P-loop containing nucleoside triphosphate hydrolase [G3DSA:3.40.50.300] (1-83)
  IPR027417 P-loop containing nucleoside triphosphate hydrolase [SSF52540] (1-44)
  IPR050166 ABC transporter ATP-binding protein [PTHR42788] (1-82)

Nearest PD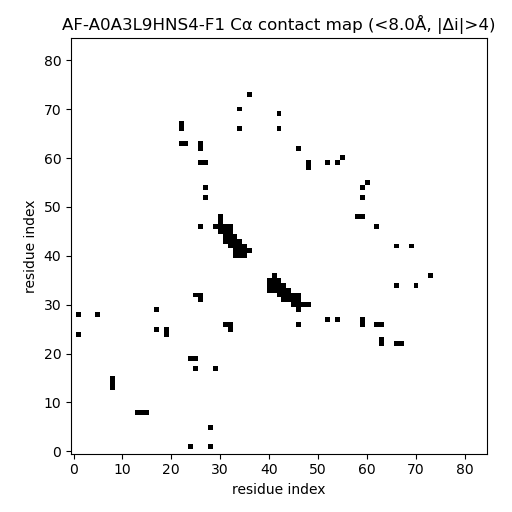B structures (foldseek):
  6xji-assembly1_D  TM=8.984E-01  e=7.670E-01  Staphylococcus aureus
  8wd9-assembly1_D  TM=6.806E-01  e=5.125E-01  Mycobacterium tuberculosis H37Rv
  6wgg-assembly1_8  TM=3.080E-01  e=3.599E+00  Saccharomyces cerevisiae
  5me9-assembly3_C  TM=2.716E-01  e=7.539E+00  Saccharomyces cerevisiae

Organism: Escherichia coli (NCBI:txid562)

Mean predicted aligned error: 5.51 Å